Protein AF-A0A811TWT2-F1 (afdb_monomer_lite)

Radius of gyration: 20.5 Å; chains: 1; bounding box: 47×28×73 Å

InterPro domains:
  IPR001251 CRAL-TRIO lipid binding domain [PF00650] (1-80)
  IPR001251 CRAL-TRIO lipid binding domain [cd00170] (1-80)
  IPR036865 CRAL-TRIO lipid binding domain superfamily [G3DSA:3.40.525.10] (1-66)
  IPR036865 CRAL-TRIO lipid binding domain superfamily [SSF52087] (1-106)

Organism: Ceratitis capitata (NCBI:txid7213)

Foldseek 3Di:
DECVPPDVVNVVPDDLLNLLVVLCCQPPPDPDDDPADAYPPDDPCVVVVCVSNVVNHDPGDHDYPCVPDPLCPDDVVSPHDDHHPVVVVVVVVVVCVVCVVVVVVVVVVPDDPPVPDPDDDQDCCNVRVPPDDPDDDDDD

pLDDT: mean 84.72, std 12.9, range [42.97, 97.81]

Structure (mmCIF, N/CA/C/O backbone):
data_AF-A0A811TWT2-F1
#
_entry.id   AF-A0A811TWT2-F1
#
loop_
_atom_site.group_PDB
_atom_site.id
_atom_site.type_symbol
_atom_site.label_atom_id
_atom_site.label_alt_id
_atom_site.label_comp_id
_atom_site.label_asym_id
_atom_site.label_entity_id
_atom_site.label_seq_id
_atom_site.pdbx_PDB_ins_code
_atom_site.Cartn_x
_atom_site.Cartn_y
_atom_site.Cartn_z
_atom_site.occupancy
_atom_site.B_iso_or_equiv
_atom_site.auth_seq_id
_atom_site.auth_comp_id
_atom_site.auth_asym_id
_atom_site.auth_atom_id
_atom_site.pdbx_PDB_model_num
ATOM 1 N N . MET A 1 1 ? -6.932 -2.924 3.246 1.00 88.44 1 MET A N 1
ATOM 2 C CA . MET A 1 1 ? -7.354 -1.599 2.768 1.00 88.44 1 MET A CA 1
ATOM 3 C C . MET A 1 1 ? -8.675 -1.262 3.424 1.00 88.44 1 MET A C 1
ATOM 5 O O . MET A 1 1 ? -9.605 -2.054 3.331 1.00 88.44 1 MET A O 1
ATOM 9 N N . ASP A 1 2 ? -8.738 -0.128 4.108 1.00 91.38 2 ASP A N 1
ATOM 10 C CA . ASP A 1 2 ? -9.983 0.391 4.671 1.00 91.38 2 ASP A CA 1
ATOM 11 C C . ASP A 1 2 ? -10.735 1.195 3.605 1.00 91.38 2 ASP A C 1
ATOM 13 O O . ASP A 1 2 ? -10.167 2.111 3.008 1.00 91.38 2 ASP A O 1
ATOM 17 N N . LEU A 1 3 ? -11.985 0.818 3.326 1.00 92.44 3 LEU A N 1
ATOM 18 C CA . LEU A 1 3 ? -12.834 1.469 2.326 1.00 92.44 3 LEU A CA 1
ATOM 19 C C . LEU A 1 3 ? -13.775 2.524 2.927 1.00 92.44 3 LEU A C 1
ATOM 21 O O . LEU A 1 3 ? -14.564 3.132 2.196 1.00 92.44 3 LEU A O 1
ATOM 25 N N . LYS A 1 4 ? -13.677 2.808 4.231 1.00 93.38 4 LYS A N 1
ATOM 26 C CA . LYS A 1 4 ? -14.455 3.865 4.883 1.00 93.38 4 LYS A CA 1
ATOM 27 C C . LYS A 1 4 ? -14.201 5.216 4.207 1.00 93.38 4 LYS A C 1
ATOM 29 O O . LYS A 1 4 ? -13.071 5.682 4.095 1.00 93.38 4 LYS A O 1
ATOM 34 N N . GLY A 1 5 ? -15.275 5.858 3.745 1.00 93.38 5 GLY A N 1
ATOM 35 C CA . GLY A 1 5 ? -15.214 7.152 3.053 1.00 93.38 5 GLY A CA 1
ATOM 36 C C . GLY A 1 5 ? -14.799 7.081 1.576 1.00 93.38 5 GLY A C 1
ATOM 37 O O . GLY A 1 5 ? -14.697 8.119 0.920 1.00 93.38 5 GLY A O 1
ATOM 38 N N . VAL A 1 6 ? -14.589 5.885 1.012 1.00 93.31 6 VAL A N 1
ATOM 39 C CA . VAL A 1 6 ? -14.374 5.734 -0.431 1.00 93.31 6 VAL A CA 1
ATOM 40 C C . VAL A 1 6 ? -15.676 6.028 -1.180 1.00 93.31 6 VAL A C 1
ATOM 42 O O . VAL A 1 6 ? -16.737 5.511 -0.845 1.00 93.31 6 VAL A O 1
ATOM 45 N N . THR A 1 7 ? -15.593 6.850 -2.227 1.00 93.69 7 THR A N 1
ATOM 46 C CA . THR A 1 7 ? -16.731 7.227 -3.078 1.00 93.69 7 THR A CA 1
ATOM 47 C C . THR A 1 7 ? -16.520 6.750 -4.514 1.00 93.69 7 THR A C 1
ATOM 49 O O . THR A 1 7 ? -15.392 6.470 -4.930 1.00 9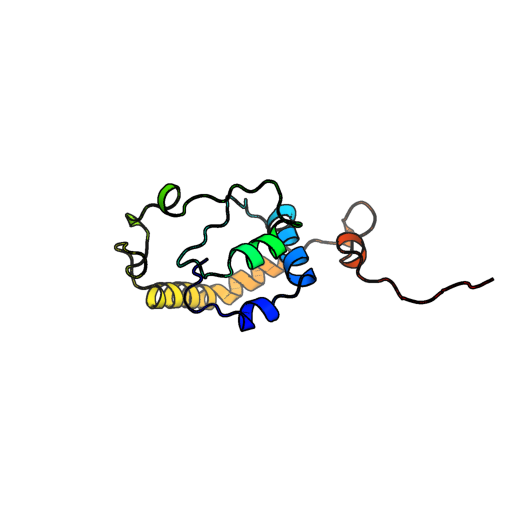3.69 7 THR A O 1
ATOM 52 N N . LEU A 1 8 ? -17.588 6.725 -5.318 1.00 89.81 8 LEU A N 1
ATOM 53 C CA . LEU A 1 8 ? -17.485 6.438 -6.756 1.00 89.81 8 LEU A CA 1
ATOM 54 C C . LEU A 1 8 ? -16.556 7.417 -7.491 1.00 89.81 8 LEU A C 1
ATOM 56 O O . LEU A 1 8 ? -15.905 7.027 -8.457 1.00 89.81 8 LEU A O 1
ATOM 60 N N . GLY A 1 9 ? -16.434 8.660 -7.010 1.00 92.56 9 GLY A N 1
ATOM 61 C CA . GLY A 1 9 ? -15.493 9.637 -7.557 1.00 92.56 9 GLY A CA 1
ATOM 62 C C . GLY A 1 9 ? -14.028 9.210 -7.413 1.00 92.56 9 GLY A C 1
ATOM 63 O O . GLY A 1 9 ? -13.217 9.524 -8.281 1.00 92.56 9 GLY A O 1
ATOM 64 N N . HIS A 1 10 ? -13.680 8.452 -6.366 1.00 90.31 10 HIS A N 1
ATOM 65 C CA . HIS A 1 10 ? -12.350 7.848 -6.244 1.00 90.31 10 HIS A CA 1
ATOM 66 C C . HIS A 1 10 ? -12.157 6.734 -7.271 1.00 90.31 10 HIS A C 1
ATOM 68 O O . HIS A 1 10 ? -11.139 6.718 -7.955 1.00 90.31 10 HIS A O 1
ATOM 74 N N . VAL A 1 11 ? -13.152 5.855 -7.434 1.00 86.94 11 VAL A N 1
ATOM 75 C CA . VAL A 1 11 ? -13.096 4.739 -8.394 1.00 86.94 11 VAL A CA 1
ATOM 76 C C . VAL A 1 11 ? -12.949 5.248 -9.827 1.00 86.94 11 VAL A C 1
ATOM 78 O O . VAL A 1 11 ? -12.104 4.755 -10.565 1.00 86.94 11 VAL A O 1
ATOM 81 N N . ALA A 1 12 ? -13.695 6.289 -10.200 1.00 88.62 12 ALA A N 1
ATOM 82 C CA . ALA A 1 12 ? -13.625 6.894 -11.530 1.00 88.62 12 ALA A CA 1
ATOM 83 C C . ALA A 1 12 ? -12.243 7.492 -11.866 1.00 88.62 12 ALA A C 1
ATOM 85 O O . ALA A 1 12 ? -11.910 7.648 -13.038 1.00 88.62 12 ALA A O 1
ATOM 86 N N . ARG A 1 13 ? -11.425 7.819 -10.855 1.00 90.25 13 ARG A N 1
ATOM 87 C CA . ARG A 1 13 ? -10.047 8.308 -11.036 1.00 90.25 13 ARG A CA 1
ATOM 88 C C . ARG A 1 13 ? -9.022 7.182 -11.169 1.00 90.25 13 ARG A C 1
ATOM 90 O O . ARG A 1 13 ? -7.868 7.455 -11.498 1.00 90.25 13 ARG A O 1
ATOM 97 N N . ILE A 1 14 ? -9.410 5.931 -10.923 1.00 85.62 14 ILE A N 1
ATOM 98 C CA . ILE A 1 14 ? -8.517 4.787 -11.080 1.00 85.62 14 ILE A CA 1
ATOM 99 C C . ILE A 1 14 ? -8.453 4.418 -12.562 1.00 85.62 14 ILE A C 1
ATOM 101 O O . ILE A 1 14 ? -9.351 3.788 -13.115 1.00 85.62 14 ILE A O 1
ATOM 105 N N . GLY A 1 15 ? -7.360 4.798 -13.221 1.00 88.00 15 GLY A N 1
ATOM 106 C CA . GLY A 1 15 ? -7.101 4.371 -14.592 1.00 88.00 15 GLY A CA 1
ATOM 107 C C . GLY A 1 15 ? -6.819 2.867 -14.666 1.00 88.00 15 GLY A C 1
ATOM 108 O O . GLY A 1 15 ? -5.938 2.368 -13.966 1.00 88.00 15 GLY A O 1
ATOM 109 N N . ILE A 1 16 ? -7.494 2.153 -15.572 1.00 87.38 16 ILE A N 1
ATOM 110 C CA . ILE A 1 16 ? -7.323 0.698 -15.780 1.00 87.38 16 ILE A CA 1
ATOM 111 C C . ILE A 1 16 ? -5.851 0.339 -16.045 1.00 87.38 16 ILE A C 1
ATOM 113 O O . ILE A 1 16 ? -5.314 -0.611 -15.480 1.00 87.38 16 ILE A O 1
ATOM 117 N N . PHE A 1 17 ? -5.150 1.143 -16.847 1.00 87.31 17 PHE A N 1
ATOM 118 C CA . PHE A 1 17 ? -3.723 0.940 -17.110 1.00 87.31 17 PHE A CA 1
ATOM 119 C C . PHE A 1 17 ? -2.847 1.141 -15.871 1.00 87.31 17 PHE A C 1
ATOM 121 O O . PHE A 1 17 ? -1.851 0.436 -15.701 1.00 87.31 17 PHE A O 1
ATOM 128 N N . GLN A 1 18 ? -3.207 2.088 -15.003 1.00 88.38 18 GLN A N 1
ATOM 129 C CA . GLN A 1 18 ? -2.490 2.312 -13.752 1.00 88.38 18 GLN A CA 1
ATOM 130 C C . GLN A 1 18 ? -2.697 1.132 -12.797 1.00 88.38 18 GLN A C 1
ATOM 132 O O . GLN A 1 18 ? -1.731 0.686 -12.180 1.00 88.38 18 GLN A O 1
ATOM 137 N N . MET A 1 19 ? -3.914 0.577 -12.751 1.00 89.69 19 MET A N 1
ATOM 138 C CA . MET A 1 19 ? -4.227 -0.647 -12.010 1.00 89.69 19 MET A CA 1
ATOM 139 C C . MET A 1 19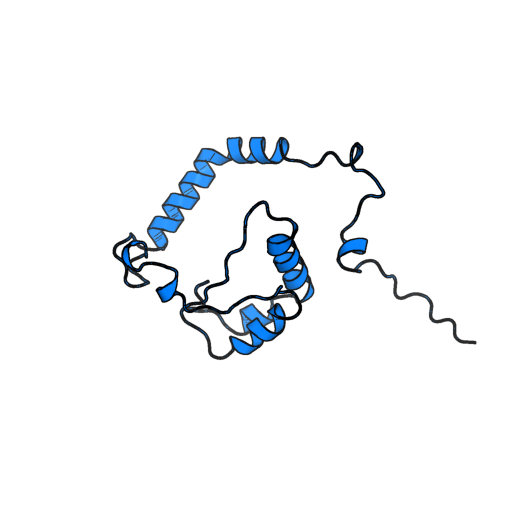 ? -3.379 -1.828 -12.499 1.00 89.69 19 MET A C 1
ATOM 141 O O . MET A 1 19 ? -2.716 -2.479 -11.696 1.00 89.69 19 MET A O 1
ATOM 145 N N . LYS A 1 20 ? -3.320 -2.057 -13.821 1.00 89.44 20 LYS A N 1
ATOM 146 C CA . LYS A 1 20 ? -2.496 -3.120 -14.423 1.00 89.44 20 LYS A CA 1
ATOM 147 C C . LYS A 1 20 ? -1.022 -2.986 -14.035 1.00 89.44 20 LYS A C 1
ATOM 149 O O . LYS A 1 20 ? -0.406 -3.966 -13.629 1.00 89.44 20 LYS A O 1
ATOM 154 N N . LYS A 1 21 ? -0.449 -1.781 -14.143 1.00 90.50 21 LYS A N 1
ATOM 155 C CA . LYS A 1 21 ? 0.951 -1.520 -13.761 1.00 90.50 21 LYS A CA 1
ATOM 156 C C . LYS A 1 21 ? 1.190 -1.759 -12.272 1.00 90.50 21 LYS A C 1
ATOM 158 O O . LYS A 1 21 ? 2.203 -2.349 -11.912 1.00 90.50 21 LYS A O 1
ATOM 163 N N . PHE A 1 22 ? 0.264 -1.314 -11.425 1.00 90.69 22 PHE A N 1
ATOM 164 C CA . PHE A 1 22 ? 0.341 -1.494 -9.978 1.00 90.69 22 PHE A CA 1
ATOM 165 C C . PHE A 1 22 ? 0.315 -2.976 -9.586 1.00 90.69 22 PHE A C 1
ATOM 167 O O . PHE A 1 22 ? 1.208 -3.434 -8.879 1.00 90.69 22 PHE A O 1
ATOM 174 N N . LEU A 1 23 ? -0.648 -3.742 -10.105 1.00 90.00 23 LEU A N 1
ATOM 175 C CA . LEU A 1 23 ? -0.760 -5.174 -9.827 1.00 90.00 23 LEU A CA 1
ATOM 176 C C . LEU A 1 23 ? 0.407 -5.970 -10.419 1.00 90.00 23 LEU A C 1
ATOM 178 O O . LEU A 1 23 ? 0.919 -6.870 -9.759 1.00 90.00 23 LEU A O 1
ATOM 182 N N . PHE A 1 24 ? 0.892 -5.621 -11.615 1.00 90.62 24 PHE A N 1
ATOM 183 C CA . PHE A 1 24 ? 2.117 -6.215 -12.158 1.00 90.62 24 PHE A CA 1
ATOM 184 C C . PHE A 1 24 ? 3.316 -5.957 -11.240 1.00 90.62 24 PHE A C 1
ATOM 186 O O . PHE A 1 24 ? 4.060 -6.881 -10.922 1.00 90.62 24 PHE A O 1
ATOM 193 N N . TYR A 1 25 ? 3.489 -4.714 -10.778 1.00 90.81 25 TYR A N 1
ATOM 194 C CA . TYR A 1 25 ? 4.578 -4.369 -9.872 1.00 90.81 25 TYR A CA 1
ATOM 195 C C . TYR A 1 25 ? 4.520 -5.196 -8.586 1.00 90.81 25 TYR A C 1
ATOM 197 O O . TYR A 1 25 ? 5.517 -5.811 -8.225 1.00 90.81 25 TYR A O 1
ATOM 205 N N . LEU A 1 26 ? 3.359 -5.267 -7.930 1.00 90.12 26 LEU A N 1
ATOM 206 C CA . LEU A 1 26 ? 3.208 -6.018 -6.683 1.00 90.12 26 LEU A CA 1
ATOM 207 C C . LEU A 1 26 ? 3.482 -7.519 -6.835 1.00 90.12 26 LEU A C 1
ATOM 209 O O . LEU A 1 26 ? 4.014 -8.126 -5.912 1.00 90.12 26 LEU A O 1
ATOM 213 N N . GLN A 1 27 ? 3.116 -8.109 -7.975 1.00 87.81 27 GLN A N 1
ATOM 214 C CA . GLN A 1 27 ? 3.169 -9.560 -8.175 1.00 87.81 27 GLN A CA 1
ATOM 215 C C . GLN A 1 27 ? 4.460 -10.067 -8.827 1.00 87.81 27 GLN A C 1
ATOM 217 O O . GLN A 1 27 ? 4.772 -11.246 -8.672 1.00 87.81 27 GLN A O 1
ATOM 222 N N . GLU A 1 28 ? 5.167 -9.228 -9.592 1.00 86.50 28 GLU A N 1
ATOM 223 C CA . GLU A 1 28 ? 6.322 -9.650 -10.405 1.00 86.50 28 GLU A CA 1
ATOM 224 C C . GLU A 1 28 ? 7.608 -8.864 -10.127 1.00 86.50 28 GLU A C 1
ATOM 226 O O . GLU A 1 28 ? 8.686 -9.316 -10.508 1.00 86.50 28 GLU A O 1
ATOM 231 N N . ALA A 1 29 ? 7.525 -7.673 -9.522 1.00 87.62 29 ALA A N 1
ATOM 232 C CA . ALA A 1 29 ? 8.673 -6.764 -9.427 1.00 87.62 29 ALA A CA 1
ATOM 233 C C . ALA A 1 29 ? 9.020 -6.331 -8.001 1.00 87.62 29 ALA A C 1
ATOM 235 O O . ALA A 1 29 ? 10.190 -6.091 -7.701 1.00 87.62 29 ALA A O 1
ATOM 236 N N . ALA A 1 30 ? 8.029 -6.196 -7.124 1.00 88.69 30 ALA A N 1
ATOM 237 C CA . ALA A 1 30 ? 8.257 -5.801 -5.750 1.00 88.69 30 ALA A CA 1
ATOM 238 C C . ALA A 1 30 ? 9.046 -6.901 -5.026 1.00 88.69 30 ALA A C 1
ATOM 240 O O . ALA A 1 30 ? 8.720 -8.082 -5.114 1.00 88.69 30 ALA A O 1
ATOM 241 N N . ALA A 1 31 ? 10.077 -6.511 -4.274 1.00 87.38 31 ALA A N 1
ATOM 242 C CA . ALA A 1 31 ? 10.893 -7.427 -3.475 1.00 87.38 31 ALA A CA 1
ATOM 243 C C . ALA A 1 31 ? 10.172 -7.867 -2.181 1.00 87.38 31 ALA A C 1
ATOM 245 O O . ALA A 1 31 ? 10.749 -7.868 -1.097 1.00 87.38 31 ALA A O 1
ATOM 246 N N . ILE A 1 32 ? 8.885 -8.194 -2.294 1.00 87.06 32 ILE A N 1
ATOM 247 C CA . ILE A 1 32 ? 8.009 -8.659 -1.222 1.00 87.06 32 ILE A CA 1
ATOM 248 C C . ILE A 1 32 ? 7.200 -9.848 -1.733 1.00 87.06 32 ILE A C 1
ATOM 250 O O . ILE A 1 32 ? 6.916 -9.957 -2.924 1.00 87.06 32 ILE A O 1
ATOM 254 N N . ARG A 1 33 ? 6.793 -10.735 -0.827 1.00 84.75 33 ARG A N 1
ATOM 255 C CA . ARG A 1 33 ? 5.812 -11.771 -1.144 1.00 84.75 33 ARG A CA 1
ATOM 256 C C . ARG A 1 33 ? 4.429 -11.231 -0.811 1.00 84.75 33 ARG A C 1
ATOM 258 O O . ARG A 1 33 ? 4.115 -11.061 0.364 1.00 84.75 33 ARG A O 1
ATOM 265 N N . LEU A 1 34 ? 3.625 -10.954 -1.833 1.00 84.25 34 LEU A N 1
ATOM 266 C CA . LEU A 1 34 ? 2.211 -10.654 -1.636 1.00 84.25 34 LEU A CA 1
ATOM 267 C C . LEU A 1 34 ? 1.502 -11.933 -1.167 1.00 84.25 34 LEU A C 1
ATOM 269 O O . LEU A 1 34 ? 1.600 -12.959 -1.835 1.00 84.25 34 LEU A O 1
ATOM 273 N N . ILE A 1 35 ? 0.856 -11.875 -0.000 1.00 82.19 35 ILE A N 1
ATOM 274 C CA . ILE A 1 35 ? 0.117 -13.009 0.583 1.00 82.19 35 ILE A CA 1
ATOM 275 C C . ILE A 1 35 ? -1.376 -12.888 0.263 1.00 82.19 35 ILE A C 1
ATOM 277 O O . ILE A 1 35 ? -1.989 -13.868 -0.132 1.00 82.19 35 ILE A O 1
ATOM 281 N N . GLY A 1 36 ? -1.937 -11.682 0.368 1.00 81.06 36 GLY A N 1
ATOM 282 C CA . GLY A 1 36 ? -3.335 -11.428 0.044 1.00 81.06 36 GLY A CA 1
ATOM 283 C C . GLY A 1 36 ? -3.708 -9.955 0.174 1.00 81.06 36 GLY A C 1
ATOM 284 O O . GLY A 1 36 ? -2.964 -9.148 0.745 1.00 81.06 36 GLY A O 1
ATOM 285 N N . PHE A 1 37 ? -4.874 -9.608 -0.366 1.00 84.25 37 PHE A N 1
ATOM 286 C CA . PHE A 1 37 ? -5.512 -8.312 -0.161 1.00 84.25 37 PHE A CA 1
ATOM 287 C C . PHE A 1 37 ? -6.680 -8.468 0.805 1.00 84.25 37 PHE A C 1
ATOM 289 O O . PHE A 1 37 ? -7.641 -9.168 0.506 1.00 84.25 37 PHE A O 1
ATOM 296 N N . HIS A 1 38 ? -6.646 -7.739 1.917 1.00 86.38 38 HIS A N 1
ATOM 297 C CA . HIS A 1 38 ? -7.790 -7.661 2.821 1.00 86.38 38 HIS A CA 1
ATOM 298 C C . HIS A 1 38 ? -8.505 -6.327 2.665 1.00 86.38 38 HIS A C 1
ATOM 300 O O . HIS A 1 38 ? -7.855 -5.278 2.640 1.00 86.38 38 HIS A O 1
ATOM 306 N N . PHE A 1 39 ? -9.833 -6.347 2.606 1.00 87.31 39 PHE A N 1
ATOM 307 C CA . PHE A 1 39 ? -10.668 -5.152 2.522 1.00 87.31 39 PHE A CA 1
ATOM 308 C C . PHE A 1 39 ? -11.609 -5.104 3.723 1.00 87.31 39 PHE A C 1
ATOM 310 O O . PHE A 1 39 ? -12.258 -6.093 4.038 1.00 87.31 39 PHE A O 1
ATOM 317 N N . ILE A 1 40 ? -11.678 -3.955 4.390 1.00 88.88 40 ILE A N 1
ATOM 318 C CA . ILE A 1 40 ? -12.557 -3.724 5.544 1.00 88.88 40 ILE A CA 1
ATOM 319 C C . ILE A 1 40 ? -13.428 -2.495 5.289 1.00 88.88 40 ILE A C 1
ATOM 321 O O . ILE A 1 40 ? -13.089 -1.660 4.446 1.00 88.88 40 ILE A O 1
ATOM 325 N N . ASN A 1 41 ? -14.553 -2.394 6.003 1.00 89.69 41 ASN A N 1
ATOM 326 C CA . ASN A 1 41 ? -15.572 -1.356 5.797 1.00 89.69 41 ASN A CA 1
ATOM 327 C C . ASN A 1 41 ? -16.064 -1.302 4.338 1.00 89.69 41 ASN A C 1
ATOM 329 O O . ASN A 1 41 ? -16.085 -0.239 3.716 1.00 89.69 41 ASN A O 1
ATOM 333 N N . ILE A 1 42 ? -16.409 -2.473 3.787 1.00 89.56 42 ILE A N 1
ATOM 334 C CA . ILE A 1 42 ? -16.734 -2.667 2.369 1.00 89.56 42 ILE A CA 1
ATOM 335 C C . ILE A 1 42 ? -17.853 -1.720 1.910 1.00 89.56 42 ILE A C 1
ATOM 337 O O . ILE A 1 42 ? -18.903 -1.607 2.540 1.00 89.56 42 ILE A O 1
ATOM 341 N N . VAL A 1 43 ? -17.624 -1.055 0.775 1.00 91.62 43 VAL A N 1
ATOM 342 C CA . VAL A 1 43 ? -18.593 -0.160 0.125 1.00 91.62 43 VAL A CA 1
ATOM 343 C C . VAL A 1 43 ? -19.491 -0.925 -0.858 1.00 91.62 43 VAL A C 1
ATOM 345 O O . VAL A 1 43 ? -19.027 -1.891 -1.464 1.00 91.62 43 VAL A O 1
ATOM 348 N N . PRO A 1 44 ? -20.733 -0.470 -1.130 1.00 90.88 44 PRO A N 1
ATOM 349 C CA . PRO A 1 44 ? -21.691 -1.201 -1.978 1.00 90.88 44 PRO A CA 1
ATOM 350 C C . PRO A 1 44 ? -21.247 -1.470 -3.425 1.00 90.88 44 PRO A C 1
ATOM 352 O O . PRO A 1 44 ? -21.879 -2.236 -4.139 1.00 90.88 44 PRO A O 1
ATOM 355 N N . PHE A 1 45 ? -20.196 -0.799 -3.897 1.00 88.62 45 PHE A N 1
ATOM 356 C CA . PHE A 1 45 ? -19.658 -0.939 -5.252 1.00 88.62 45 PHE A CA 1
ATOM 357 C C . PHE A 1 45 ? -18.316 -1.686 -5.295 1.00 88.62 45 PHE A C 1
ATOM 359 O O . PHE A 1 45 ? -17.608 -1.600 -6.299 1.00 88.62 45 PHE A O 1
ATOM 366 N N . MET A 1 46 ? -17.954 -2.408 -4.231 1.00 89.12 46 MET A N 1
ATOM 367 C CA . MET A 1 46 ? -16.704 -3.167 -4.163 1.00 89.12 46 MET A CA 1
ATOM 368 C C . MET A 1 46 ? -16.575 -4.198 -5.288 1.00 89.12 46 MET A C 1
ATOM 370 O O . MET A 1 46 ? -15.508 -4.305 -5.884 1.00 89.12 46 MET A O 1
ATOM 374 N N . ASP A 1 47 ? -17.666 -4.854 -5.676 1.00 87.62 47 ASP A N 1
ATOM 375 C CA . ASP A 1 47 ? -17.663 -5.814 -6.788 1.00 87.62 47 ASP A CA 1
ATOM 376 C C . ASP A 1 47 ? -17.170 -5.188 -8.098 1.00 87.62 47 ASP A C 1
ATOM 378 O O . ASP A 1 47 ? -16.490 -5.834 -8.891 1.00 87.62 47 ASP A O 1
ATOM 382 N N . LYS A 1 48 ? -17.439 -3.891 -8.310 1.00 86.62 48 LYS A N 1
ATOM 383 C CA . LYS A 1 48 ? -16.941 -3.152 -9.480 1.00 86.62 48 LYS A CA 1
ATOM 384 C C . LYS A 1 48 ? -15.439 -2.908 -9.389 1.00 86.62 48 LYS A C 1
ATOM 386 O O . LYS A 1 48 ? -14.751 -2.977 -10.400 1.00 86.62 48 LYS A O 1
ATOM 391 N N . ILE A 1 49 ? -14.928 -2.620 -8.191 1.00 87.81 49 ILE A N 1
ATOM 392 C CA . ILE A 1 49 ? -13.487 -2.465 -7.951 1.00 87.81 49 ILE A CA 1
ATOM 393 C C . ILE A 1 49 ? -12.787 -3.804 -8.198 1.00 87.81 49 ILE A C 1
ATOM 395 O O . ILE A 1 49 ? -11.801 -3.844 -8.930 1.00 87.81 49 ILE A O 1
ATOM 399 N N . LEU A 1 50 ? -13.337 -4.898 -7.663 1.00 87.88 50 LEU A N 1
ATOM 400 C CA . LEU A 1 50 ? -12.823 -6.246 -7.885 1.00 87.88 50 LEU A CA 1
ATOM 401 C C . LEU A 1 50 ? -12.841 -6.609 -9.366 1.00 87.88 50 LEU A C 1
ATOM 403 O O . LEU A 1 50 ? -11.806 -7.000 -9.887 1.00 87.88 50 LEU A O 1
ATOM 407 N N . ALA A 1 51 ? -13.942 -6.365 -10.079 1.00 87.62 51 ALA A N 1
ATOM 408 C CA . ALA A 1 51 ? -14.030 -6.622 -11.516 1.00 87.62 51 ALA A CA 1
ATOM 409 C C . ALA A 1 51 ? -12.952 -5.883 -12.336 1.00 87.62 51 ALA A C 1
ATOM 411 O O . ALA A 1 51 ? -12.494 -6.401 -13.353 1.00 87.62 51 ALA A O 1
ATOM 412 N N . LEU A 1 52 ? -12.509 -4.698 -11.895 1.00 86.94 52 LEU A N 1
ATOM 413 C CA . LEU A 1 52 ? -11.395 -3.970 -12.517 1.00 86.94 52 LEU A CA 1
ATOM 414 C C . LEU A 1 52 ? -10.016 -4.559 -12.170 1.00 86.94 52 LEU A C 1
ATOM 416 O O . LEU A 1 52 ? -9.077 -4.405 -12.951 1.00 86.94 52 LEU A O 1
ATOM 420 N N . MET A 1 53 ? -9.876 -5.199 -11.007 1.00 87.44 53 MET A N 1
ATOM 421 C CA . MET A 1 53 ? -8.624 -5.797 -10.529 1.00 87.44 53 MET A CA 1
ATOM 422 C C . MET A 1 53 ? -8.422 -7.225 -11.044 1.00 87.44 53 MET A C 1
ATOM 424 O O . MET A 1 53 ? -7.324 -7.557 -11.487 1.00 87.44 53 MET A O 1
ATOM 428 N N . THR A 1 54 ? -9.473 -8.051 -11.025 1.00 87.19 54 THR A N 1
ATOM 429 C CA . THR A 1 54 ? -9.446 -9.493 -11.321 1.00 87.19 54 THR A CA 1
ATOM 430 C C . THR A 1 54 ? -8.698 -9.863 -12.604 1.00 87.19 54 THR A C 1
ATOM 432 O O . THR A 1 54 ? -7.909 -10.801 -12.545 1.00 87.19 54 THR A O 1
ATOM 435 N N . PRO A 1 55 ? -8.831 -9.147 -13.740 1.00 88.19 55 PRO A N 1
ATOM 436 C CA . PRO A 1 55 ? -8.106 -9.494 -14.966 1.00 88.19 55 PRO A CA 1
ATOM 437 C C . PRO A 1 55 ? -6.576 -9.429 -14.846 1.00 88.19 55 PRO A C 1
ATOM 439 O O . PRO A 1 55 ? -5.868 -9.951 -15.706 1.00 88.19 55 PRO A O 1
ATOM 442 N N . PHE A 1 56 ? -6.059 -8.745 -13.824 1.00 87.06 56 PHE A N 1
ATOM 443 C CA . PHE A 1 56 ? -4.630 -8.522 -13.612 1.00 87.06 56 PHE A CA 1
ATOM 444 C C . PHE A 1 56 ? -4.098 -9.186 -12.339 1.00 87.06 56 PHE A C 1
ATOM 446 O O . PHE A 1 56 ? -2.896 -9.106 -12.079 1.00 87.06 56 PHE A O 1
ATOM 453 N N . MET A 1 57 ? -4.968 -9.809 -11.546 1.00 83.38 57 MET A N 1
ATOM 454 C CA . MET A 1 57 ? -4.580 -10.596 -10.382 1.00 83.38 57 MET A CA 1
ATOM 455 C C . MET A 1 57 ? -4.237 -12.021 -10.824 1.00 83.38 57 MET A C 1
ATOM 457 O O . MET A 1 57 ? -4.881 -12.593 -11.707 1.00 83.38 57 MET A O 1
ATOM 461 N N . LYS A 1 58 ? -3.205 -12.605 -10.217 1.00 77.62 58 LYS A N 1
ATOM 462 C CA . LYS A 1 58 ? -2.979 -14.052 -10.242 1.00 77.62 58 LYS A CA 1
ATOM 463 C C . LYS A 1 58 ? -4.106 -14.720 -9.439 1.00 77.62 58 LYS A C 1
ATOM 465 O O . LYS A 1 58 ? -5.023 -14.049 -8.978 1.00 77.62 58 LYS A O 1
ATOM 470 N N . LYS A 1 59 ? -4.123 -16.056 -9.361 1.00 66.44 59 LYS A N 1
ATOM 471 C CA . LYS A 1 59 ? -5.136 -16.779 -8.572 1.00 66.44 59 LYS A CA 1
ATOM 472 C C . LYS A 1 59 ? -5.057 -16.318 -7.113 1.00 66.44 59 LYS A C 1
ATOM 474 O O . LYS A 1 59 ? -4.249 -16.846 -6.359 1.00 66.44 59 LYS A O 1
ATOM 479 N N . ASP A 1 60 ? -5.890 -15.350 -6.768 1.00 58.75 60 ASP A N 1
ATOM 480 C CA . ASP A 1 60 ? -5.942 -14.746 -5.451 1.00 58.75 60 ASP A CA 1
ATOM 481 C C . ASP A 1 60 ? -7.202 -15.243 -4.752 1.00 58.75 60 ASP A C 1
ATOM 483 O O . ASP A 1 60 ? -8.295 -15.253 -5.327 1.00 58.75 60 ASP A O 1
ATOM 487 N N . ASN A 1 61 ? -7.036 -15.653 -3.500 1.00 55.69 61 ASN A N 1
ATOM 488 C CA . ASN A 1 61 ? -8.154 -15.925 -2.619 1.00 55.69 61 ASN A CA 1
ATOM 489 C C . ASN A 1 61 ? -8.552 -14.600 -1.960 1.00 55.69 61 ASN A C 1
ATOM 491 O O . ASN A 1 61 ? -7.723 -13.916 -1.358 1.00 55.69 61 ASN A O 1
ATOM 495 N N . LEU A 1 62 ? -9.820 -14.217 -2.102 1.00 61.00 62 LEU A N 1
ATOM 496 C CA . LEU A 1 62 ? -10.417 -13.199 -1.245 1.00 61.00 62 LEU A CA 1
ATOM 497 C C . LEU A 1 62 ? -10.705 -13.872 0.093 1.00 61.00 62 LEU A C 1
ATOM 499 O O . LEU A 1 62 ? -11.476 -14.826 0.144 1.00 61.00 62 LEU A O 1
ATOM 503 N N . GLU A 1 63 ? -10.044 -13.401 1.140 1.00 63.56 63 GLU A N 1
ATOM 504 C CA . GLU A 1 63 ? -10.025 -14.054 2.446 1.00 63.56 63 GLU A CA 1
ATOM 505 C C . GLU A 1 63 ? -10.473 -13.081 3.541 1.00 63.56 63 GLU A C 1
ATOM 507 O O . GLU A 1 63 ? -10.144 -11.884 3.509 1.00 63.56 63 GLU A O 1
ATOM 512 N N . ASP A 1 64 ? -11.232 -13.595 4.511 1.00 68.62 64 ASP A N 1
ATOM 513 C CA . ASP A 1 64 ? -11.811 -12.791 5.583 1.00 68.62 64 ASP A CA 1
ATOM 514 C C . ASP A 1 64 ? -10.722 -12.216 6.491 1.00 68.62 64 ASP A C 1
ATOM 516 O O . ASP A 1 64 ? -9.920 -12.926 7.086 1.00 68.62 64 ASP A O 1
ATOM 520 N N . PHE A 1 65 ? -10.698 -10.890 6.633 1.00 76.81 65 PHE A N 1
ATOM 521 C CA . PHE A 1 65 ? -9.622 -10.164 7.319 1.00 76.81 65 PHE A CA 1
ATOM 522 C C . PHE A 1 65 ? -9.296 -10.697 8.724 1.00 76.81 65 PHE A C 1
ATOM 524 O O . PHE A 1 65 ? -8.123 -10.848 9.068 1.00 76.81 65 PHE A O 1
ATOM 531 N N . PHE A 1 66 ? -10.319 -10.994 9.530 1.00 73.31 66 PHE A N 1
ATOM 532 C CA . PHE A 1 66 ? -10.141 -11.406 10.925 1.00 73.31 66 PHE A CA 1
ATOM 533 C C . PHE A 1 66 ? -9.715 -12.867 11.098 1.00 73.31 66 PHE A C 1
ATOM 535 O O . PHE A 1 66 ? -9.264 -13.229 12.181 1.00 73.31 66 PHE A O 1
ATOM 542 N N . GLU A 1 67 ? -9.800 -13.695 10.055 1.00 79.56 67 GLU A N 1
ATOM 543 C CA . GLU A 1 67 ? -9.238 -15.050 10.101 1.00 79.56 67 GLU A CA 1
ATOM 544 C C . GLU A 1 67 ? -7.703 -15.025 10.004 1.00 79.56 67 GLU A C 1
ATOM 546 O O . GLU A 1 67 ? -7.027 -15.899 10.544 1.00 79.56 67 GLU A O 1
ATOM 551 N N . TYR A 1 68 ? -7.144 -13.987 9.372 1.00 82.38 68 TYR A N 1
ATOM 552 C CA . TYR A 1 68 ? -5.712 -13.885 9.069 1.00 82.38 68 TYR A CA 1
ATOM 553 C C . TYR A 1 68 ? -4.982 -12.851 9.929 1.00 82.38 68 TYR A C 1
ATOM 555 O O . TYR A 1 68 ? -3.770 -12.961 10.128 1.00 82.38 68 TYR A O 1
ATOM 563 N N . VAL A 1 69 ? -5.693 -11.843 10.443 1.00 86.94 69 VAL A N 1
ATOM 564 C CA . VAL A 1 69 ? -5.104 -10.744 11.214 1.00 86.94 69 VAL A CA 1
ATOM 565 C C . VAL A 1 69 ? -5.662 -10.734 12.641 1.00 86.94 69 VAL A C 1
ATOM 567 O O . VAL A 1 69 ? -6.829 -10.388 12.839 1.00 86.94 69 VAL A O 1
ATOM 570 N N . PRO A 1 70 ? -4.843 -11.072 13.659 1.00 90.50 70 PRO A N 1
ATOM 571 C CA . PRO A 1 70 ? -5.281 -11.075 15.050 1.00 90.50 70 PRO A CA 1
ATOM 572 C C . PRO A 1 70 ? -5.734 -9.692 15.519 1.00 90.50 70 PRO A C 1
ATOM 574 O O . PRO A 1 70 ? -5.029 -8.700 15.349 1.00 90.50 70 PRO A O 1
ATOM 577 N N . GLN A 1 71 ? -6.869 -9.629 16.210 1.00 89.62 71 GLN A N 1
ATOM 578 C CA . GLN A 1 71 ? -7.398 -8.369 16.742 1.00 89.62 71 GLN A CA 1
ATOM 579 C C . GLN A 1 71 ? -6.470 -7.712 17.780 1.00 89.62 71 GLN A C 1
ATOM 581 O O . GLN A 1 71 ? -6.481 -6.496 17.944 1.00 89.62 71 GLN A O 1
ATOM 586 N N . SER A 1 72 ? -5.625 -8.496 18.454 1.00 93.50 72 SER A N 1
ATOM 587 C CA . SER A 1 72 ? -4.677 -8.011 19.465 1.00 93.50 72 SER A CA 1
ATOM 588 C C . SER A 1 72 ? -3.603 -7.066 18.925 1.00 93.50 72 SER A C 1
ATOM 590 O O . SER A 1 72 ? -3.015 -6.338 19.715 1.00 93.50 72 SER A O 1
ATOM 592 N N . ILE A 1 73 ? -3.351 -7.062 17.613 1.00 93.56 73 ILE A N 1
ATOM 593 C CA . ILE A 1 73 ? -2.373 -6.172 16.968 1.00 93.56 73 ILE A CA 1
ATOM 594 C C . ILE A 1 73 ? -3.040 -5.017 16.215 1.00 93.56 73 ILE A C 1
ATOM 596 O O . ILE A 1 73 ? -2.375 -4.291 15.474 1.00 93.56 73 ILE A O 1
ATOM 600 N N . LEU A 1 74 ? -4.363 -4.880 16.337 1.00 93.19 74 LEU A N 1
ATOM 601 C CA . LEU A 1 74 ? -5.114 -3.873 15.608 1.00 93.19 74 LEU A CA 1
ATOM 602 C C . LEU A 1 74 ? -5.240 -2.565 16.399 1.00 93.19 74 LEU A C 1
ATOM 604 O O . LEU A 1 74 ? -5.356 -2.589 17.625 1.00 93.19 74 LEU A O 1
ATOM 608 N N . PRO A 1 75 ? -5.279 -1.423 15.694 1.00 95.19 75 PRO A N 1
ATOM 609 C CA . PRO A 1 75 ? -5.684 -0.137 16.251 1.00 95.19 75 PRO A CA 1
ATOM 610 C C . PRO A 1 75 ? -7.069 -0.168 16.904 1.00 95.19 75 PRO A C 1
ATOM 612 O O . PRO A 1 75 ? -7.940 -0.959 16.513 1.00 95.19 75 PRO A O 1
ATOM 615 N N . LYS A 1 76 ? -7.310 0.775 17.820 1.00 94.69 76 LYS A N 1
ATOM 616 C CA . LYS A 1 76 ? -8.621 1.002 18.459 1.00 94.69 76 LYS A CA 1
ATOM 617 C C . LYS A 1 76 ? -9.771 1.132 17.466 1.00 94.69 76 LYS A C 1
ATOM 619 O O . LYS A 1 76 ? -10.845 0.584 17.702 1.00 94.69 76 LYS A O 1
ATOM 624 N N . GLU A 1 77 ? -9.566 1.810 16.339 1.00 92.94 77 GLU A N 1
ATOM 625 C CA . GLU A 1 77 ? -10.610 2.020 15.328 1.00 92.94 77 GLU A CA 1
ATOM 626 C C . GLU A 1 77 ? -11.061 0.726 14.640 1.00 92.94 77 GLU A C 1
ATOM 628 O O . GLU A 1 77 ? -12.149 0.687 14.066 1.00 92.94 77 GLU A O 1
ATOM 633 N N . TYR A 1 78 ? -10.252 -0.333 14.724 1.00 91.56 78 TYR A N 1
ATOM 634 C CA . TYR A 1 78 ? -10.568 -1.669 14.221 1.00 91.56 78 TYR A CA 1
ATOM 635 C C . TYR A 1 78 ? -10.830 -2.672 15.356 1.00 91.56 78 TYR A C 1
ATOM 637 O O . TYR A 1 78 ? -10.817 -3.880 15.133 1.00 91.56 78 TYR A O 1
ATOM 645 N N . GLY A 1 79 ? -11.083 -2.173 16.572 1.00 90.31 79 GLY A N 1
ATOM 646 C CA .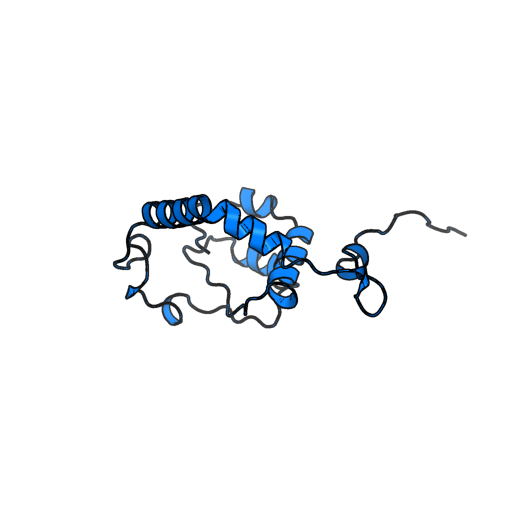 GLY A 1 79 ? -11.459 -2.970 17.738 1.00 90.31 79 GLY A CA 1
ATOM 647 C C . GLY A 1 79 ? -10.293 -3.614 18.485 1.00 90.31 79 GLY A C 1
ATOM 648 O O . GLY A 1 79 ? -10.542 -4.439 19.360 1.00 90.31 79 GLY A O 1
ATOM 649 N N . GLY A 1 80 ? -9.043 -3.287 18.157 1.00 93.25 80 GLY A N 1
ATOM 650 C CA . GLY A 1 80 ? -7.885 -3.796 18.885 1.00 93.25 80 GLY A CA 1
ATOM 651 C C . GLY A 1 80 ? -7.370 -2.839 19.970 1.00 93.25 80 GLY A C 1
ATOM 652 O O . GLY A 1 80 ? -7.934 -1.764 20.186 1.00 93.25 80 GLY A O 1
ATOM 653 N N . PRO A 1 81 ? -6.318 -3.240 20.700 1.00 96.00 81 PRO A N 1
ATOM 654 C CA . PRO A 1 81 ? -5.776 -2.469 21.815 1.00 96.00 81 PRO A CA 1
ATOM 655 C C . PRO A 1 81 ? -4.710 -1.439 21.401 1.00 96.00 81 PRO A C 1
ATOM 657 O O . PRO A 1 81 ? -4.327 -0.613 22.232 1.00 96.00 81 PRO A O 1
ATOM 660 N N . GLU A 1 82 ? -4.206 -1.490 20.164 1.00 96.19 82 GLU A N 1
ATOM 661 C CA . GLU A 1 82 ? -3.111 -0.627 19.705 1.00 96.19 82 GLU A CA 1
ATOM 662 C C . GLU A 1 82 ? -3.545 0.844 19.573 1.00 96.19 82 GLU A C 1
ATOM 664 O O . GLU A 1 82 ? -4.741 1.132 19.464 1.00 96.19 82 GLU A O 1
ATOM 669 N N . PRO A 1 83 ? -2.592 1.798 19.568 1.00 96.31 83 PRO A N 1
ATOM 670 C CA . PRO A 1 83 ? -2.882 3.217 19.391 1.00 96.31 83 PRO A CA 1
ATOM 671 C C . PRO A 1 83 ? -3.718 3.525 18.148 1.00 96.31 83 PRO A C 1
ATOM 673 O O . PRO A 1 83 ? -3.774 2.741 17.199 1.00 96.31 83 PRO A O 1
ATOM 676 N N . GLU A 1 84 ? -4.336 4.703 18.150 1.00 96.19 84 GLU A N 1
ATOM 677 C CA . GLU A 1 84 ? -5.135 5.167 17.020 1.00 96.19 84 GLU A CA 1
ATOM 678 C C . GLU A 1 84 ? -4.310 5.223 15.728 1.00 96.19 84 GLU A C 1
ATOM 680 O O . GLU A 1 84 ? -3.100 5.485 15.725 1.00 96.19 84 GLU A O 1
ATOM 685 N N . CYS A 1 85 ? -4.975 5.019 14.593 1.00 94.75 85 CYS A N 1
ATOM 686 C CA . CYS A 1 85 ? -4.349 5.059 13.276 1.00 94.75 85 CYS A CA 1
ATOM 687 C C . CYS A 1 85 ? -3.642 6.399 13.014 1.00 94.75 85 CYS A C 1
ATOM 689 O O . CYS A 1 85 ? -2.632 6.438 12.309 1.00 94.75 85 CYS A O 1
ATOM 691 N N . SER A 1 86 ? -4.159 7.492 13.582 1.00 95.81 86 SER A N 1
ATOM 692 C CA . SER A 1 86 ? -3.568 8.834 13.534 1.00 95.81 86 SER A CA 1
ATOM 693 C C . SER A 1 86 ? -2.173 8.868 14.174 1.00 95.81 86 SER A C 1
ATOM 695 O O . SER A 1 86 ? -1.212 9.312 13.544 1.00 95.81 86 SER A O 1
ATOM 697 N N . GLU A 1 87 ? -2.036 8.325 15.382 1.00 96.94 87 GLU A N 1
ATOM 698 C CA . GLU A 1 87 ? -0.776 8.248 16.120 1.00 96.94 87 GLU A CA 1
ATOM 699 C C . GLU A 1 87 ? 0.222 7.314 15.429 1.00 96.94 87 GLU A C 1
ATOM 701 O O . GLU A 1 87 ? 1.394 7.657 15.245 1.00 96.94 87 GLU A O 1
ATOM 706 N N . LEU A 1 88 ? -0.243 6.142 14.985 1.00 96.44 88 LEU A N 1
ATOM 707 C CA . LEU A 1 88 ? 0.589 5.184 14.255 1.00 96.44 88 LEU A CA 1
ATOM 708 C C . LEU A 1 88 ? 1.115 5.782 12.948 1.00 96.44 88 LEU A C 1
ATOM 710 O O . LEU A 1 88 ? 2.292 5.608 12.616 1.00 96.44 88 LEU A O 1
ATOM 714 N N . LYS A 1 89 ? 0.272 6.528 12.227 1.00 96.25 89 LYS A N 1
ATOM 715 C CA . LYS A 1 89 ? 0.666 7.256 11.019 1.00 96.25 89 LYS A CA 1
ATOM 716 C C . LYS A 1 89 ? 1.772 8.262 11.320 1.00 96.25 89 LYS A C 1
ATOM 718 O O . LYS A 1 89 ? 2.781 8.248 10.619 1.00 96.25 89 LYS A O 1
ATOM 723 N N . GLU A 1 90 ? 1.615 9.101 12.342 1.00 97.69 90 GLU A N 1
ATOM 724 C CA . GLU A 1 90 ? 2.634 10.095 12.709 1.00 97.69 90 GLU A CA 1
ATOM 725 C C . GLU A 1 90 ? 3.952 9.442 13.133 1.00 97.69 90 GLU A C 1
ATOM 727 O O . GLU A 1 90 ? 5.032 9.885 12.731 1.00 97.69 90 GLU A O 1
ATOM 732 N N . LYS A 1 91 ? 3.885 8.328 13.869 1.00 97.19 91 LYS A N 1
ATOM 733 C CA . LYS A 1 91 ? 5.063 7.550 14.267 1.00 97.19 91 LYS A CA 1
ATOM 734 C C . LYS A 1 91 ? 5.817 7.001 13.055 1.00 97.19 91 LYS A C 1
ATOM 736 O O . LYS A 1 91 ? 7.040 7.131 12.973 1.00 97.19 91 LYS A O 1
ATOM 741 N N . VAL A 1 92 ? 5.102 6.392 12.105 1.00 96.25 92 VAL A N 1
ATOM 742 C CA . VAL A 1 92 ? 5.703 5.862 10.871 1.00 96.25 92 VAL A CA 1
ATOM 743 C C . VAL A 1 92 ? 6.258 6.997 10.017 1.00 96.25 92 VAL A C 1
ATOM 745 O O . VAL A 1 92 ? 7.385 6.903 9.537 1.00 96.25 92 VAL A O 1
ATOM 748 N N . TYR A 1 93 ? 5.504 8.083 9.857 1.00 96.88 93 TYR A N 1
ATOM 749 C CA . TYR A 1 93 ? 5.920 9.235 9.066 1.00 96.88 93 TYR A CA 1
ATOM 750 C C . TYR A 1 93 ? 7.174 9.908 9.634 1.00 96.88 93 TYR A C 1
ATOM 752 O O . TYR A 1 93 ? 8.115 10.177 8.886 1.00 96.88 93 TYR A O 1
ATOM 760 N N . SER A 1 94 ? 7.238 10.095 10.953 1.00 97.56 94 SER A N 1
ATOM 761 C CA . SER A 1 94 ? 8.428 10.619 11.633 1.00 97.56 94 SER A CA 1
ATOM 762 C C . SER A 1 94 ? 9.628 9.702 11.416 1.00 97.56 94 SER A C 1
ATOM 764 O O . SER A 1 94 ? 10.665 10.157 10.945 1.00 97.56 94 SER A O 1
ATOM 766 N N . LYS A 1 95 ? 9.461 8.383 11.594 1.00 96.94 95 LYS A N 1
ATOM 767 C CA . LYS A 1 95 ? 10.529 7.410 11.326 1.00 96.94 95 LYS A CA 1
ATOM 768 C C . LYS A 1 95 ? 11.029 7.477 9.878 1.00 96.94 95 LYS A C 1
ATOM 770 O O . LYS A 1 95 ? 12.234 7.409 9.652 1.00 96.94 95 LYS A O 1
ATOM 775 N N . LEU A 1 96 ? 10.137 7.610 8.895 1.00 95.75 96 LEU A N 1
ATOM 776 C CA . LEU A 1 96 ? 10.523 7.766 7.487 1.00 95.75 96 LEU A CA 1
ATOM 777 C C . LEU A 1 96 ? 11.307 9.063 7.256 1.00 95.75 96 LEU A C 1
ATOM 779 O O . LEU A 1 96 ? 12.299 9.064 6.530 1.00 95.75 96 LEU A O 1
ATOM 783 N N . LYS A 1 97 ? 10.879 10.162 7.885 1.00 96.38 97 LYS A N 1
ATOM 784 C CA . LYS A 1 97 ? 11.542 11.464 7.788 1.00 96.38 97 LYS A CA 1
ATOM 785 C C . LYS A 1 97 ? 12.943 11.429 8.401 1.00 96.38 97 LYS A C 1
ATOM 787 O O . LYS A 1 97 ? 13.882 11.892 7.757 1.00 96.38 97 LYS A O 1
ATOM 792 N N . ASP A 1 98 ? 13.081 10.838 9.581 1.00 97.81 98 ASP A N 1
ATOM 793 C CA . ASP A 1 98 ? 14.349 10.750 10.309 1.00 97.81 98 ASP A CA 1
ATOM 794 C C . ASP A 1 98 ? 15.369 9.870 9.573 1.00 97.81 98 ASP A C 1
ATOM 796 O O . ASP A 1 98 ? 16.562 10.152 9.582 1.00 97.81 98 ASP A O 1
ATOM 800 N N . ASN A 1 99 ? 14.899 8.840 8.859 1.00 96.94 99 ASN A N 1
ATOM 801 C CA . ASN A 1 99 ? 15.744 7.917 8.092 1.00 96.94 99 ASN A CA 1
ATOM 802 C C . ASN A 1 99 ? 15.842 8.276 6.596 1.00 96.94 99 ASN A C 1
ATOM 804 O O . ASN A 1 99 ? 16.304 7.466 5.786 1.00 96.94 99 ASN A O 1
ATOM 808 N N . ARG A 1 100 ? 15.404 9.477 6.195 1.00 96.31 100 ARG A N 1
ATOM 809 C CA . ARG A 1 100 ? 15.293 9.874 4.782 1.00 96.31 100 ARG A CA 1
ATOM 810 C C . ARG A 1 100 ? 16.603 9.723 4.013 1.00 96.31 100 ARG A C 1
ATOM 812 O O . ARG A 1 100 ? 16.595 9.251 2.877 1.00 96.31 100 ARG A O 1
ATOM 819 N N . GLU A 1 101 ? 17.721 10.145 4.596 1.00 96.75 101 GLU A N 1
ATOM 820 C CA . GLU A 1 101 ? 19.019 10.074 3.917 1.00 96.75 101 GLU A CA 1
ATOM 821 C C . GLU A 1 101 ? 19.440 8.635 3.635 1.00 96.75 101 GLU A C 1
ATOM 823 O O . GLU A 1 101 ? 19.922 8.329 2.541 1.00 96.75 101 GLU A O 1
ATOM 828 N N . ASP A 1 102 ? 19.220 7.743 4.594 1.00 96.06 102 ASP A N 1
ATOM 829 C CA . ASP A 1 102 ? 19.577 6.338 4.458 1.00 96.06 102 ASP A CA 1
ATOM 830 C C . ASP A 1 102 ? 18.663 5.623 3.466 1.00 96.06 102 ASP A C 1
ATOM 832 O O . ASP A 1 102 ? 19.150 4.821 2.668 1.00 96.06 102 ASP A O 1
ATOM 836 N N . MET A 1 103 ? 17.380 5.995 3.401 1.00 93.69 103 MET A N 1
ATOM 837 C CA . MET A 1 103 ? 16.484 5.543 2.332 1.00 93.69 103 MET A CA 1
ATOM 838 C C . MET A 1 103 ? 16.984 5.979 0.948 1.00 93.69 103 MET A C 1
ATOM 840 O O . MET A 1 103 ? 17.061 5.157 0.037 1.00 93.69 103 MET A O 1
ATOM 844 N N . ILE A 1 104 ? 17.412 7.236 0.786 1.00 95.38 104 ILE A N 1
ATOM 845 C CA . ILE A 1 104 ? 17.960 7.729 -0.490 1.00 95.38 104 ILE A CA 1
ATOM 846 C C . ILE A 1 104 ? 19.253 6.986 -0.861 1.00 95.38 104 ILE A C 1
ATOM 848 O O . ILE A 1 104 ? 19.467 6.645 -2.028 1.00 95.38 104 ILE A O 1
ATOM 852 N N . LYS A 1 105 ? 20.141 6.726 0.108 1.00 95.81 105 LYS A N 1
ATOM 853 C CA . LYS A 1 105 ? 21.364 5.936 -0.121 1.00 95.81 105 LYS A CA 1
ATOM 854 C C . LYS A 1 105 ? 21.021 4.502 -0.525 1.00 95.81 105 LYS A C 1
ATOM 856 O O . LYS A 1 105 ? 21.617 3.981 -1.470 1.00 95.81 105 LYS A O 1
ATOM 861 N N . PHE A 1 106 ? 20.050 3.888 0.149 1.00 93.06 106 PHE A N 1
ATOM 862 C CA . PHE A 1 106 ? 19.552 2.558 -0.175 1.00 93.06 106 PHE A CA 1
ATOM 863 C C . PHE A 1 106 ? 19.021 2.514 -1.612 1.00 93.06 106 PHE A C 1
ATOM 865 O O . PHE A 1 106 ? 19.489 1.694 -2.400 1.00 93.06 106 PHE A O 1
ATOM 872 N N . GLU A 1 107 ? 18.147 3.440 -2.004 1.00 90.69 107 GLU A N 1
ATOM 873 C CA . GLU A 1 107 ? 17.619 3.519 -3.371 1.00 90.69 107 GLU A CA 1
ATOM 874 C C . GLU A 1 107 ? 18.716 3.708 -4.422 1.00 90.69 107 GLU A C 1
ATOM 876 O O . GLU A 1 107 ? 18.686 3.068 -5.471 1.00 90.69 107 GLU A O 1
ATOM 881 N N . LYS A 1 108 ? 19.717 4.559 -4.155 1.00 92.25 108 LYS A N 1
ATOM 882 C CA . LYS A 1 108 ? 20.853 4.763 -5.070 1.00 92.25 108 LYS A CA 1
ATOM 883 C C . LYS A 1 108 ? 21.675 3.490 -5.266 1.00 92.25 108 LYS A C 1
ATOM 885 O O . LYS A 1 108 ? 22.113 3.232 -6.385 1.00 92.25 108 LYS A O 1
ATOM 890 N N . ARG A 1 109 ? 21.882 2.714 -4.199 1.00 91.56 109 ARG A N 1
ATOM 891 C CA . ARG A 1 109 ? 22.653 1.463 -4.232 1.00 91.56 109 ARG A CA 1
ATOM 892 C C . ARG A 1 109 ? 21.900 0.322 -4.922 1.00 91.56 109 ARG A C 1
ATOM 894 O O . ARG A 1 109 ? 22.538 -0.500 -5.568 1.00 91.56 109 ARG A O 1
ATOM 901 N N . HIS A 1 110 ? 20.576 0.266 -4.806 1.00 87.69 110 HIS A N 1
ATOM 902 C CA . HIS A 1 110 ? 19.760 -0.851 -5.305 1.00 87.69 110 HIS A CA 1
ATOM 903 C C . HIS A 1 110 ? 19.171 -0.588 -6.699 1.00 87.69 110 HIS A C 1
ATOM 905 O O . HIS A 1 110 ? 18.076 -1.044 -7.022 1.00 87.69 110 HIS A O 1
ATOM 911 N N . LYS A 1 111 ? 19.904 0.141 -7.549 1.00 85.88 111 LYS A N 1
ATOM 912 C CA . LYS A 1 111 ? 19.533 0.333 -8.955 1.00 85.88 111 LYS A CA 1
ATOM 913 C C . LYS A 1 111 ? 20.060 -0.809 -9.811 1.00 85.88 111 LYS A C 1
ATOM 915 O O . LYS A 1 111 ? 21.208 -1.226 -9.679 1.00 85.88 111 LYS A O 1
ATOM 920 N N . VAL A 1 112 ? 19.229 -1.266 -10.741 1.00 85.31 112 VAL A N 1
ATOM 921 C CA . VAL A 1 112 ? 19.643 -2.227 -11.765 1.00 85.31 112 VAL A CA 1
ATOM 922 C C . VAL A 1 112 ? 20.626 -1.544 -12.717 1.00 85.31 112 VAL A C 1
ATOM 924 O O . VAL A 1 112 ? 20.343 -0.475 -13.259 1.00 85.31 112 VAL A O 1
ATOM 927 N N . ASN A 1 113 ? 21.790 -2.159 -12.929 1.00 87.44 113 ASN A N 1
ATOM 928 C CA . ASN A 1 113 ? 22.731 -1.714 -13.951 1.00 87.44 113 ASN A CA 1
ATOM 929 C C . ASN A 1 113 ? 22.329 -2.300 -15.311 1.00 87.44 113 ASN A C 1
ATOM 931 O O . ASN A 1 113 ? 22.703 -3.422 -15.646 1.00 87.44 113 ASN A O 1
ATOM 935 N N . GLU A 1 114 ? 21.586 -1.524 -16.100 1.00 84.62 114 GLU A N 1
ATOM 936 C CA . GLU A 1 114 ? 21.056 -1.951 -17.404 1.00 84.62 114 GLU A CA 1
ATOM 937 C C . GLU A 1 114 ? 22.135 -2.387 -18.406 1.00 84.62 114 GLU A C 1
ATOM 939 O O . GLU A 1 114 ? 21.872 -3.231 -19.257 1.00 84.62 114 GLU A O 1
ATOM 944 N N . LYS A 1 115 ? 23.375 -1.891 -18.281 1.00 86.88 115 LYS A N 1
ATOM 945 C CA . LYS A 1 115 ? 24.488 -2.312 -19.153 1.00 86.88 115 LYS A CA 1
ATOM 946 C C . LYS A 1 115 ? 24.870 -3.783 -18.972 1.00 86.88 115 LYS A C 1
ATOM 948 O O . LYS A 1 115 ? 25.480 -4.359 -19.863 1.00 86.88 115 LYS A O 1
ATOM 953 N N . LEU A 1 116 ? 24.554 -4.365 -17.815 1.00 88.75 116 LEU A N 1
ATOM 954 C CA . LEU A 1 116 ? 24.860 -5.755 -17.479 1.00 88.75 116 LEU A CA 1
ATOM 955 C C . LEU A 1 116 ? 23.667 -6.692 -17.715 1.00 88.75 116 LEU A C 1
ATOM 957 O O . LEU A 1 116 ? 23.786 -7.888 -17.455 1.00 88.75 116 LEU A O 1
ATOM 961 N N . ARG A 1 117 ? 22.513 -6.177 -18.169 1.00 85.44 117 ARG A N 1
ATOM 962 C CA . ARG A 1 117 ? 21.313 -6.989 -18.391 1.00 85.44 117 ARG A CA 1
ATOM 963 C C . ARG A 1 117 ? 21.537 -7.933 -19.584 1.00 85.44 117 ARG A C 1
ATOM 965 O O . ARG A 1 117 ? 21.805 -7.455 -20.684 1.00 85.44 117 ARG A O 1
ATOM 972 N N . PRO A 1 118 ? 21.380 -9.256 -19.413 1.00 86.69 118 PRO A N 1
ATOM 973 C CA . PRO A 1 118 ? 21.401 -10.183 -20.537 1.00 86.69 118 PRO A CA 1
ATOM 974 C C . PRO A 1 118 ? 20.183 -9.972 -21.447 1.00 86.69 118 PRO A C 1
ATOM 976 O O . PRO A 1 118 ? 19.049 -9.889 -20.972 1.00 86.69 118 PRO A O 1
ATOM 979 N N . GLY A 1 119 ? 20.407 -9.934 -22.760 1.00 84.12 119 GLY A N 1
ATOM 980 C CA . GLY A 1 119 ? 19.351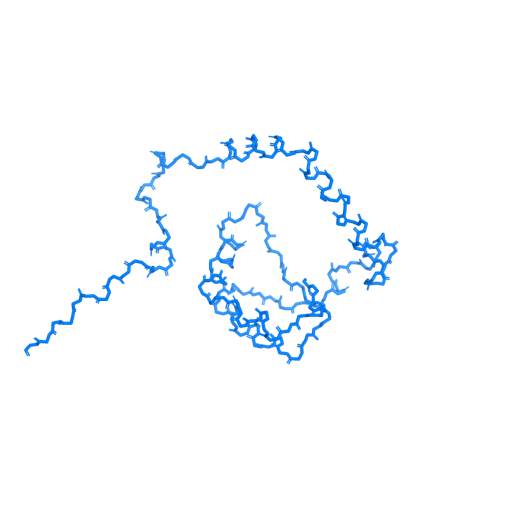 -9.727 -23.755 1.00 84.12 119 GLY A CA 1
ATOM 981 C C . GLY A 1 119 ? 18.971 -8.257 -23.961 1.00 84.12 119 GLY A C 1
ATOM 982 O O . GLY A 1 119 ? 19.659 -7.343 -23.512 1.00 84.12 119 GLY A O 1
ATOM 983 N N . LYS A 1 120 ? 17.880 -8.013 -24.697 1.00 77.44 120 LYS A N 1
ATOM 984 C CA . LYS A 1 120 ? 17.392 -6.647 -24.936 1.00 77.44 120 LYS A CA 1
ATOM 985 C C . LYS A 1 120 ? 16.706 -6.100 -23.672 1.00 77.44 120 LYS A C 1
ATOM 987 O O . LYS A 1 120 ? 15.959 -6.852 -23.035 1.00 77.44 120 LYS A O 1
ATOM 992 N N . PRO A 1 121 ? 16.918 -4.818 -23.314 1.00 73.31 121 PRO A N 1
ATOM 993 C CA . PRO A 1 121 ? 16.129 -4.154 -22.282 1.00 73.31 121 PRO A CA 1
ATOM 994 C C . PRO A 1 121 ? 14.638 -4.317 -22.581 1.00 73.31 121 PRO A C 1
ATOM 996 O O . PRO A 1 121 ? 14.226 -4.158 -23.727 1.00 73.31 121 PRO A O 1
ATOM 999 N N . LYS A 1 122 ? 13.859 -4.689 -21.560 1.00 74.81 122 LYS A N 1
ATOM 1000 C CA . LYS A 1 122 ? 12.397 -4.715 -21.647 1.00 74.81 122 LYS A CA 1
ATOM 1001 C C . LYS A 1 122 ? 11.869 -3.403 -21.102 1.00 74.81 122 LYS A C 1
ATOM 1003 O O . LYS A 1 122 ? 12.112 -3.072 -19.940 1.00 74.81 122 LYS A O 1
ATOM 1008 N N . ASN A 1 123 ? 11.130 -2.691 -21.930 1.00 77.06 123 ASN A N 1
ATOM 1009 C CA . ASN A 1 123 ? 10.625 -1.365 -21.637 1.00 77.06 123 ASN A CA 1
ATOM 1010 C C . ASN A 1 123 ? 9.155 -1.456 -21.207 1.00 77.06 123 ASN A C 1
ATOM 1012 O O . ASN A 1 123 ? 8.503 -2.496 -21.324 1.00 77.06 123 ASN A O 1
ATOM 1016 N N . ALA A 1 124 ? 8.589 -0.345 -20.736 1.00 73.00 124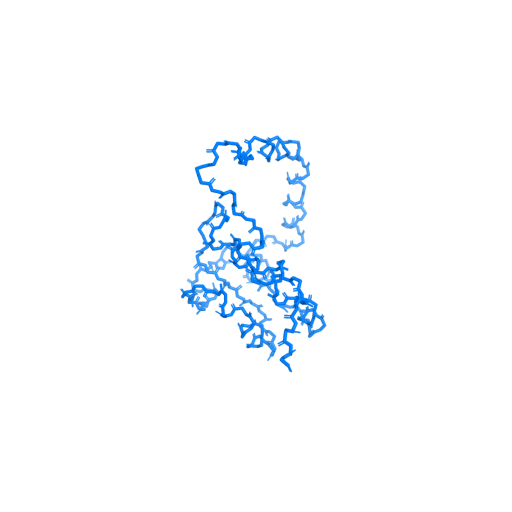 ALA A N 1
ATOM 1017 C CA . ALA A 1 124 ? 7.161 -0.291 -20.421 1.00 73.00 124 ALA A CA 1
ATOM 1018 C C . ALA A 1 124 ? 6.278 -0.591 -21.651 1.00 73.00 124 ALA A C 1
ATOM 1020 O O . ALA A 1 124 ? 5.188 -1.141 -21.499 1.00 73.00 124 ALA A O 1
ATOM 1021 N N . SER A 1 125 ? 6.746 -0.263 -22.858 1.00 76.44 125 SER A N 1
ATOM 1022 C CA . SER A 1 125 ? 6.089 -0.614 -24.119 1.00 76.44 125 SER A CA 1
ATOM 1023 C C . SER A 1 125 ? 6.075 -2.125 -24.360 1.00 76.44 125 SER A C 1
ATOM 1025 O O . SER A 1 125 ? 5.017 -2.653 -24.680 1.00 76.44 125 SER A O 1
ATOM 1027 N N . ASP A 1 126 ? 7.173 -2.836 -24.095 1.00 76.31 126 ASP A N 1
ATOM 1028 C CA . ASP A 1 126 ? 7.233 -4.302 -24.219 1.00 76.31 126 ASP A CA 1
ATOM 1029 C C . ASP A 1 126 ? 6.360 -5.017 -23.177 1.00 76.31 126 ASP A C 1
ATOM 1031 O O . ASP A 1 126 ? 5.754 -6.048 -23.458 1.00 76.31 126 ASP A O 1
ATOM 1035 N N . LEU A 1 127 ? 6.293 -4.478 -21.954 1.00 77.25 127 LEU A N 1
ATOM 1036 C CA . LEU A 1 127 ? 5.559 -5.090 -20.840 1.00 77.25 127 LEU A CA 1
ATOM 1037 C C . LEU A 1 127 ? 4.054 -4.791 -20.868 1.00 77.25 127 LEU A C 1
ATOM 1039 O O . LEU A 1 127 ? 3.247 -5.608 -20.424 1.00 77.25 127 LEU A O 1
ATOM 1043 N N . PHE A 1 128 ? 3.660 -3.613 -21.358 1.00 80.44 128 PHE A N 1
ATOM 1044 C CA . PHE A 1 128 ? 2.278 -3.138 -21.264 1.00 80.44 128 PHE A CA 1
ATOM 1045 C C . PHE A 1 128 ? 1.635 -2.781 -22.611 1.00 80.44 128 PHE A C 1
ATOM 1047 O O . PHE A 1 128 ? 0.424 -2.567 -22.621 1.00 80.44 128 PHE A O 1
ATOM 1054 N N . GLY A 1 129 ? 2.393 -2.767 -23.716 1.00 69.56 129 GLY A N 1
ATOM 1055 C CA . GLY A 1 129 ? 1.901 -2.583 -25.089 1.00 69.56 129 GLY A CA 1
ATOM 1056 C C . GLY A 1 129 ? 1.617 -1.135 -25.509 1.00 69.56 129 GLY A C 1
ATOM 1057 O O . GLY A 1 129 ? 0.798 -0.920 -26.393 1.00 69.56 129 GLY A O 1
ATOM 1058 N N . ILE A 1 130 ? 2.213 -0.133 -24.848 1.00 62.88 130 ILE A N 1
ATOM 1059 C CA . ILE A 1 130 ? 1.686 1.251 -24.868 1.00 62.88 130 ILE A CA 1
ATOM 1060 C C . ILE A 1 130 ? 2.312 2.190 -25.923 1.00 62.88 130 ILE A C 1
ATOM 1062 O O . ILE A 1 130 ? 1.764 3.261 -26.153 1.00 62.88 130 ILE A O 1
ATOM 1066 N N . GLU A 1 131 ? 3.364 1.820 -26.656 1.00 52.84 131 GLU A N 1
ATOM 1067 C CA . GLU A 1 131 ? 3.821 2.650 -27.793 1.00 52.84 131 GLU A CA 1
ATOM 1068 C C . GLU A 1 131 ? 3.448 2.023 -29.137 1.00 52.84 131 GLU A C 1
ATOM 1070 O O . GLU A 1 131 ? 4.269 1.431 -29.829 1.00 52.84 131 GLU A O 1
ATOM 1075 N N . GLY A 1 132 ? 2.171 2.168 -29.498 1.00 49.69 132 GLY A N 1
ATOM 1076 C CA . GLY A 1 132 ? 1.653 1.931 -30.842 1.00 49.69 132 GLY A CA 1
ATOM 1077 C C . GLY A 1 132 ? 1.088 3.228 -31.416 1.00 49.69 132 GLY A C 1
ATOM 1078 O O . GLY A 1 132 ? 0.055 3.719 -30.966 1.00 49.69 132 GLY A O 1
ATOM 1079 N N . ASN A 1 133 ? 1.774 3.794 -32.407 1.00 43.78 133 ASN A N 1
ATOM 1080 C CA . ASN A 1 133 ? 1.257 4.878 -33.234 1.00 43.78 133 ASN A CA 1
ATOM 1081 C C . ASN A 1 133 ? 0.091 4.322 -34.068 1.00 43.78 133 ASN A C 1
ATOM 1083 O O . ASN A 1 133 ? 0.295 3.439 -34.899 1.00 43.78 133 ASN A O 1
ATOM 1087 N N . PHE A 1 134 ? -1.122 4.831 -33.852 1.00 57.41 134 PHE A N 1
ATOM 1088 C CA . PHE A 1 134 ? -2.283 4.623 -34.725 1.00 57.41 134 PHE A CA 1
ATOM 1089 C C . PHE A 1 134 ? -2.038 5.264 -36.104 1.00 57.41 134 PHE A C 1
ATOM 1091 O O . PHE A 1 134 ? -2.697 6.234 -36.457 1.00 57.41 134 PHE A O 1
ATOM 1098 N N . LYS A 1 135 ? -1.070 4.786 -36.893 1.00 50.44 135 LYS A N 1
ATOM 1099 C CA . LYS A 1 135 ? -0.852 5.245 -38.274 1.00 50.44 135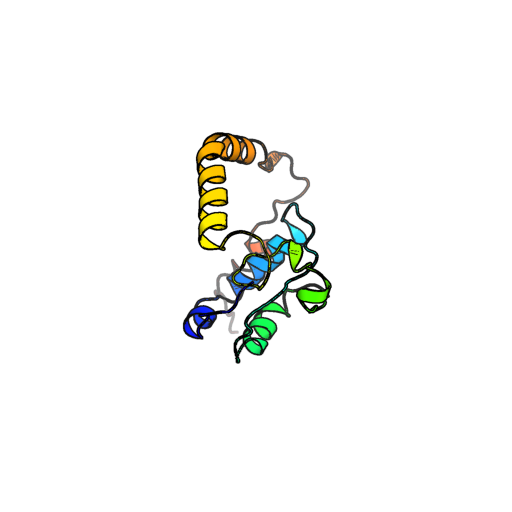 LYS A CA 1
ATOM 1100 C C . LYS A 1 135 ? -0.247 4.145 -39.143 1.00 50.44 135 LYS A C 1
ATOM 1102 O O . LYS A 1 135 ? 0.959 4.118 -39.360 1.00 50.44 135 LYS A O 1
ATOM 1107 N N . LYS A 1 136 ? -1.112 3.287 -39.678 1.00 44.12 136 LYS A N 1
ATOM 1108 C CA . LYS A 1 136 ? -1.380 3.199 -41.124 1.00 44.12 136 LYS A CA 1
ATOM 1109 C C . LYS A 1 136 ? -2.505 2.194 -41.350 1.00 44.12 136 LYS A C 1
ATOM 1111 O O . LYS A 1 136 ? -2.359 1.008 -41.082 1.00 44.12 136 LYS A O 1
ATOM 1116 N N . LEU A 1 137 ? -3.644 2.726 -41.775 1.00 48.69 137 LEU A N 1
ATOM 1117 C CA . LEU A 1 137 ? -4.703 1.963 -42.406 1.00 48.69 137 LEU A CA 1
ATOM 1118 C C . LEU A 1 137 ? -4.326 1.951 -43.892 1.00 48.69 137 LEU A C 1
ATOM 1120 O O . LEU A 1 137 ? -4.453 2.986 -44.545 1.00 48.69 137 LEU A O 1
ATOM 1124 N N . ASP A 1 138 ? -3.766 0.850 -44.385 1.00 50.28 138 ASP A N 1
ATOM 1125 C CA . ASP A 1 138 ? -3.666 0.641 -45.829 1.00 50.28 138 ASP A CA 1
ATOM 1126 C C . ASP A 1 138 ? -5.070 0.242 -46.297 1.00 50.28 138 ASP A C 1
ATOM 1128 O O . ASP A 1 138 ? -5.587 -0.815 -45.933 1.00 50.28 138 ASP A O 1
ATOM 1132 N N . ILE A 1 139 ? -5.729 1.165 -46.997 1.00 49.78 139 ILE A N 1
ATOM 1133 C CA . ILE A 1 139 ? -6.931 0.881 -47.778 1.00 49.78 139 ILE A CA 1
ATOM 1134 C C . ILE A 1 139 ? -6.436 0.677 -49.210 1.00 49.78 139 ILE A C 1
ATOM 1136 O O . ILE A 1 139 ? -5.758 1.563 -49.734 1.00 49.78 139 ILE A O 1
ATOM 1140 N N . ASP A 1 140 ? -6.745 -0.491 -49.770 1.00 42.97 140 ASP A N 1
ATOM 1141 C CA . ASP A 1 140 ? -6.551 -0.841 -51.186 1.00 42.97 140 ASP A CA 1
ATOM 1142 C C . ASP A 1 140 ? -7.371 0.075 -52.115 1.00 42.97 140 ASP A C 1
ATOM 1144 O O . ASP A 1 140 ? -8.543 0.372 -51.770 1.00 42.97 140 ASP A O 1
#

Secondary structure (DSSP, 8-state):
-B-TT--HHHHHT--HHHHHHHHHIIIIISSS-------BS--TTHHHHHHHHGGG--S-----HHHHS-GGGSBGGGTSSBPPHHHHHHHHHHHHHHTHHHHHHHHHHT---GGG-SSSPPPHHHHH------------

Sequence (140 aa):
MDLKGVTLGHVARIGIFQMKKFLFYLQEAAAIRLIGFHFINIVPFMDKILALMTPFMKKDNLEDFFEYVPQSILPKEYGGPEPECSELKEKVYSKLKDNREDMIKFEKRHKVNEKLRPGKPKNASDLFGIEGNFKKLDID